Protein AF-A0A183ID08-F1 (afdb_monomer)

Radius of gyration: 32.15 Å; Cα contacts (8 Å, |Δi|>4): 68; chains: 1; bounding box: 100×30×63 Å

Sequence (146 aa):
MPLYELTLIFKPMLKDNLASTIKRCCVNLMQHDAIIVKLQSLGYRDLPYKMSKEHQRCSTGRSLQMIDEFGRDSDVLHYYFHKVEKPIDQECTLAEELEIPAYRKSVEKLRKKQRLCKLARIQAYLKAQDLMKRIPKSFPVAPVHE

pLDDT: mean 84.5, std 11.94, range [45.06, 96.19]

Secondary structure (DSSP, 8-state):
--SEEEEEEEPS--HHHHHHHHHHHHHHHHHTT--------------SS-------------S-HHHHHHHH-TTEEEEEEEE-PPPP-----HHHHHS-TTT-HHHHHHHHH----HHHHHHHHHHHHHHHHHS-SS--PPPP--

Solvent-accessible surface area (backbone atoms only — not comparable to full-atom values): 9803 Å² total; per-residue (Å²): 130,69,65,62,45,77,50,78,40,64,56,97,65,56,70,70,56,47,52,52,50,50,50,50,54,52,50,55,41,46,73,71,76,46,82,86,88,80,88,83,84,93,71,92,74,84,70,96,61,94,83,81,79,77,87,70,82,84,75,88,75,96,66,63,72,71,62,50,50,54,67,67,37,87,56,44,67,46,76,45,83,42,73,49,73,77,82,72,97,62,92,79,50,72,71,56,71,70,42,58,70,91,72,18,65,71,51,50,54,47,61,73,69,54,81,74,54,72,67,59,53,53,53,52,49,53,53,50,52,55,52,60,70,67,51,68,94,59,78,84,75,76,80,82,85,130

Organism: NCBI:txid241478

InterPro domains:
  IPR000529 Small ribosomal subunit protein bS6 [PF01250] (4-56)
  IPR014717 Translation elongation factor EF1B/small ribosomal subunit protein bS6 [G3DSA:3.30.70.60] (1-115)
  IPR035980 Small ribosomal subunit protein bS6 superfamily [SSF54995] (1-87)

Foldseek 3Di:
DDQKDKDWDFDDDDPVVVVVVVVVLVVLCVVVVHDDPDDDDPDDDDDPDDQDLDPDDDPDDDDDPSVVVLNNDPGTRDMDIDGDDDPDPDPDDPVLVPDDLVPRPVSVVCVVPDDDDPVVVVVVVVVVVVVVVPPPPDDPDPDDDD

Structure (mmCIF, N/CA/C/O backbone):
data_AF-A0A183ID08-F1
#
_entry.id   AF-A0A183ID08-F1
#
loop_
_atom_site.group_PDB
_atom_site.id
_atom_site.type_symbol
_atom_site.label_atom_id
_atom_site.label_alt_id
_atom_site.label_comp_id
_atom_site.label_asym_id
_atom_site.label_entity_id
_atom_site.label_seq_id
_atom_site.pdbx_PDB_ins_code
_atom_site.Cartn_x
_atom_site.Cartn_y
_atom_site.Cartn_z
_atom_site.occupancy
_atom_site.B_iso_or_equiv
_atom_site.auth_seq_id
_atom_site.auth_comp_id
_atom_site.auth_asym_id
_atom_site.auth_atom_id
_atom_site.pdbx_PDB_model_num
ATOM 1 N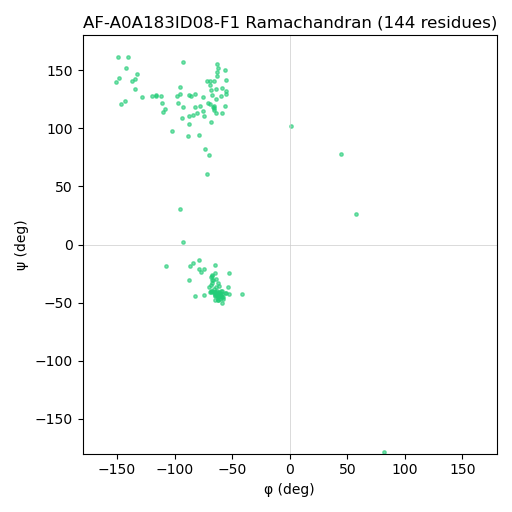 N . MET A 1 1 ? -1.844 -14.851 1.362 1.00 76.12 1 MET A N 1
ATOM 2 C CA . MET A 1 1 ? -1.879 -13.457 0.866 1.00 76.12 1 MET A CA 1
ATOM 3 C C . MET A 1 1 ? -0.531 -12.809 1.137 1.00 76.12 1 MET A C 1
ATOM 5 O O . MET A 1 1 ? 0.038 -13.123 2.181 1.00 76.12 1 MET A O 1
ATOM 9 N N . PRO A 1 2 ? 0.007 -11.995 0.211 1.00 85.75 2 PRO A N 1
ATOM 10 C CA . PRO A 1 2 ? 1.231 -11.233 0.458 1.00 85.75 2 PRO A CA 1
ATOM 11 C C . PRO A 1 2 ? 1.019 -10.245 1.614 1.00 85.75 2 PRO A C 1
ATOM 13 O O . PRO A 1 2 ? -0.107 -9.832 1.872 1.00 85.75 2 PRO A O 1
ATOM 16 N N . LEU A 1 3 ? 2.092 -9.904 2.332 1.00 87.06 3 LEU A N 1
ATOM 17 C CA . LEU A 1 3 ? 2.042 -8.983 3.478 1.00 87.06 3 LEU A CA 1
ATOM 18 C C . LEU A 1 3 ? 2.189 -7.516 3.038 1.00 87.06 3 LEU A C 1
ATOM 20 O O . LEU A 1 3 ? 1.614 -6.614 3.646 1.00 87.06 3 LEU A O 1
ATOM 24 N N . TYR A 1 4 ? 2.919 -7.300 1.944 1.00 90.69 4 TYR A N 1
ATOM 25 C CA . TYR A 1 4 ? 3.098 -6.010 1.294 1.00 90.69 4 TYR A CA 1
ATOM 26 C C . TYR A 1 4 ? 2.890 -6.141 -0.213 1.00 90.69 4 TYR A C 1
ATOM 28 O O . TYR A 1 4 ? 3.249 -7.154 -0.817 1.00 90.69 4 TYR A O 1
ATOM 36 N N . GLU A 1 5 ? 2.361 -5.082 -0.807 1.00 92.69 5 GLU A N 1
ATOM 37 C CA . GLU A 1 5 ? 2.323 -4.837 -2.239 1.00 92.69 5 GLU A CA 1
ATOM 38 C C . GLU A 1 5 ? 3.233 -3.655 -2.559 1.00 92.69 5 GLU A C 1
ATOM 40 O O . GLU A 1 5 ? 3.140 -2.590 -1.950 1.00 92.69 5 GLU A O 1
ATOM 45 N N . LEU A 1 6 ? 4.136 -3.849 -3.516 1.00 92.56 6 LEU A N 1
ATOM 46 C CA . LEU A 1 6 ? 5.038 -2.809 -3.989 1.00 92.56 6 LEU A CA 1
ATOM 47 C C . LEU A 1 6 ? 4.607 -2.383 -5.389 1.00 92.56 6 LEU A C 1
ATOM 49 O O . LEU A 1 6 ? 4.662 -3.173 -6.331 1.00 92.56 6 LEU A O 1
ATOM 53 N N . THR A 1 7 ? 4.210 -1.120 -5.522 1.00 93.69 7 THR A N 1
ATOM 54 C CA . THR A 1 7 ? 3.927 -0.506 -6.822 1.00 93.69 7 THR A CA 1
ATOM 55 C C . THR A 1 7 ? 5.147 0.280 -7.278 1.00 93.69 7 THR A C 1
ATOM 57 O O . THR A 1 7 ? 5.590 1.187 -6.575 1.00 93.69 7 THR A O 1
ATOM 60 N N . LEU A 1 8 ? 5.682 -0.062 -8.451 1.00 92.88 8 LEU A N 1
ATOM 61 C CA . LEU A 1 8 ? 6.812 0.624 -9.079 1.00 92.88 8 LEU A CA 1
ATOM 62 C C . LEU A 1 8 ? 6.362 1.261 -10.391 1.00 92.88 8 LEU A C 1
ATOM 64 O O . LEU A 1 8 ? 5.793 0.589 -11.251 1.00 92.88 8 LEU A O 1
ATOM 68 N N . ILE A 1 9 ? 6.649 2.550 -10.549 1.00 93.62 9 ILE A N 1
ATOM 69 C CA . ILE A 1 9 ? 6.460 3.290 -11.795 1.00 93.62 9 ILE A CA 1
ATOM 70 C C . ILE A 1 9 ? 7.842 3.613 -12.346 1.00 93.62 9 ILE A C 1
ATOM 72 O O . ILE A 1 9 ? 8.601 4.372 -11.742 1.00 93.62 9 ILE A O 1
ATOM 76 N N . PHE A 1 10 ? 8.163 3.032 -13.496 1.00 92.75 10 PHE A N 1
ATOM 77 C CA . PHE A 1 10 ? 9.432 3.247 -14.183 1.00 92.75 10 PHE A CA 1
ATOM 78 C C . PHE A 1 10 ? 9.327 4.373 -15.205 1.00 92.75 10 PHE A C 1
ATOM 80 O O . PHE A 1 10 ? 8.250 4.676 -15.725 1.00 92.75 10 PHE A O 1
ATOM 87 N N . LYS A 1 11 ? 10.472 4.965 -15.537 1.00 90.88 11 LYS A N 1
ATOM 88 C CA . LYS A 1 11 ? 10.603 5.824 -16.711 1.00 90.88 11 LYS A CA 1
ATOM 89 C C . LYS A 1 11 ? 10.341 5.004 -17.992 1.00 90.88 11 LYS A C 1
ATOM 91 O O . LYS A 1 11 ? 10.669 3.818 -18.023 1.00 90.88 11 LYS A O 1
ATOM 96 N N . PRO A 1 12 ? 9.792 5.600 -19.068 1.00 89.88 12 PRO A N 1
ATOM 97 C CA . PRO A 1 12 ? 9.768 4.955 -20.380 1.00 89.88 12 PRO A CA 1
ATOM 98 C C . PRO A 1 12 ? 11.191 4.588 -20.821 1.00 89.88 12 PRO A C 1
ATOM 100 O O . PRO A 1 12 ? 12.055 5.456 -20.959 1.00 89.88 12 PRO A O 1
ATOM 103 N N . MET A 1 13 ? 11.428 3.294 -21.027 1.00 90.94 13 MET A N 1
ATOM 104 C CA . MET A 1 13 ? 12.721 2.722 -21.404 1.00 90.94 13 MET A CA 1
ATOM 105 C C . MET A 1 13 ? 12.525 1.604 -22.434 1.00 90.94 13 MET A C 1
ATOM 107 O O . MET A 1 13 ? 11.437 1.043 -22.567 1.00 90.94 13 MET A O 1
ATOM 111 N N . LEU A 1 14 ? 13.601 1.252 -23.141 1.00 94.69 14 LEU A N 1
ATOM 112 C CA . LEU A 1 14 ? 13.649 0.048 -23.973 1.00 94.69 14 LEU A CA 1
ATOM 113 C C . LEU A 1 14 ? 13.497 -1.213 -23.112 1.00 94.69 14 LEU A C 1
ATOM 115 O O . LEU A 1 14 ? 13.845 -1.217 -21.930 1.00 94.69 14 LEU A O 1
ATOM 119 N N . LYS A 1 15 ? 13.019 -2.301 -23.723 1.00 93.12 15 LYS A N 1
ATOM 120 C CA . LYS A 1 15 ? 12.715 -3.563 -23.033 1.00 93.12 15 LYS A CA 1
ATOM 121 C C . LYS A 1 15 ? 13.904 -4.123 -22.243 1.00 93.12 15 LYS A C 1
ATOM 123 O O . LYS A 1 15 ? 13.717 -4.565 -21.113 1.00 93.12 15 LYS A O 1
ATOM 128 N N . ASP A 1 16 ? 15.105 -4.061 -22.809 1.00 95.69 16 ASP A N 1
ATOM 129 C CA . ASP A 1 16 ? 16.312 -4.611 -22.178 1.00 95.69 16 ASP A CA 1
ATOM 130 C C . ASP A 1 16 ? 16.717 -3.811 -20.937 1.00 95.69 16 ASP A C 1
ATOM 132 O O . ASP A 1 16 ? 17.046 -4.379 -19.894 1.00 95.69 16 ASP A O 1
ATOM 136 N N . ASN A 1 17 ? 16.600 -2.485 -21.022 1.00 95.25 17 ASN A N 1
ATOM 137 C CA . ASN A 1 17 ? 16.853 -1.592 -19.897 1.00 95.25 17 ASN A CA 1
ATOM 138 C C . ASN A 1 17 ? 15.791 -1.763 -18.808 1.00 95.25 17 ASN A C 1
ATOM 140 O O . ASN A 1 17 ? 16.116 -1.842 -17.633 1.00 95.25 17 ASN A O 1
ATOM 144 N N . LEU A 1 18 ? 14.520 -1.910 -19.187 1.00 94.25 18 LEU A N 1
ATOM 145 C CA . LEU A 1 18 ? 13.457 -2.183 -18.225 1.00 94.25 18 LEU A CA 1
ATOM 146 C C . LEU A 1 18 ? 13.701 -3.507 -17.482 1.00 94.25 18 LEU A C 1
ATOM 148 O O . LEU A 1 18 ? 13.549 -3.572 -16.264 1.00 94.25 18 LEU A O 1
ATOM 152 N N . ALA A 1 19 ? 14.110 -4.558 -18.197 1.00 95.38 19 ALA A N 1
ATOM 153 C CA . ALA A 1 19 ? 14.414 -5.853 -17.595 1.00 95.38 19 ALA A CA 1
ATOM 154 C C . ALA A 1 19 ? 15.598 -5.774 -16.616 1.00 95.38 19 ALA A C 1
ATOM 156 O O . ALA A 1 19 ? 15.549 -6.382 -15.544 1.00 95.38 19 ALA A O 1
ATOM 157 N N . SER A 1 20 ? 16.642 -5.009 -16.950 1.00 96.19 20 SER A N 1
ATOM 158 C CA . SER A 1 20 ? 17.797 -4.822 -16.068 1.00 96.19 20 SER A CA 1
ATOM 159 C C . SER A 1 20 ? 17.448 -3.999 -14.823 1.00 96.19 20 SER A C 1
ATOM 161 O O . SER A 1 20 ? 17.835 -4.391 -13.719 1.00 96.19 20 SER A O 1
ATOM 163 N N . THR A 1 21 ? 16.641 -2.941 -14.958 1.00 94.56 21 THR A N 1
ATOM 164 C CA . THR A 1 21 ? 16.131 -2.150 -13.828 1.00 94.56 21 THR A CA 1
ATOM 165 C C . THR A 1 21 ? 15.252 -2.997 -12.908 1.00 94.56 21 THR A C 1
ATOM 167 O O . THR A 1 21 ? 15.463 -3.002 -11.697 1.00 94.56 21 THR A O 1
ATOM 170 N N . ILE A 1 22 ? 14.322 -3.790 -13.455 1.00 94.88 22 ILE A N 1
ATOM 171 C CA . ILE A 1 22 ? 13.489 -4.704 -12.655 1.00 94.88 22 ILE A CA 1
ATOM 172 C C . ILE A 1 22 ? 14.367 -5.712 -11.908 1.00 94.88 22 ILE A C 1
ATOM 174 O O . ILE A 1 22 ? 14.174 -5.922 -10.712 1.00 94.88 22 ILE A O 1
ATOM 178 N N . LYS A 1 23 ? 15.368 -6.300 -12.578 1.00 95.69 23 LYS A N 1
ATOM 179 C CA . LYS A 1 23 ? 16.314 -7.222 -11.940 1.00 95.69 23 LYS A CA 1
ATOM 180 C C . LYS A 1 23 ? 17.052 -6.549 -10.781 1.00 95.69 23 LYS A C 1
ATOM 182 O O . LYS A 1 23 ? 17.140 -7.149 -9.714 1.00 95.69 23 LYS A O 1
ATOM 187 N N . ARG A 1 24 ? 17.534 -5.314 -10.960 1.00 94.12 24 ARG A N 1
ATOM 188 C CA . ARG A 1 24 ? 18.181 -4.521 -9.899 1.00 94.12 24 ARG A CA 1
ATOM 189 C C . ARG A 1 24 ? 17.243 -4.315 -8.710 1.00 94.12 24 ARG A C 1
ATOM 191 O O . ARG A 1 24 ? 17.617 -4.637 -7.588 1.00 94.12 24 ARG A O 1
ATOM 198 N N . CYS A 1 25 ? 16.010 -3.872 -8.954 1.00 93.44 25 CYS A N 1
ATOM 199 C CA . CYS A 1 25 ? 15.001 -3.702 -7.909 1.00 93.44 25 CYS A CA 1
ATOM 200 C C . CYS A 1 25 ? 14.731 -5.009 -7.148 1.00 93.44 25 CYS A C 1
ATOM 202 O O . CYS A 1 25 ? 14.717 -5.010 -5.922 1.00 93.44 25 CYS A O 1
ATOM 204 N N . CYS A 1 26 ? 14.553 -6.128 -7.855 1.00 94.38 26 CYS A N 1
ATOM 205 C CA . CYS A 1 26 ? 14.309 -7.429 -7.233 1.00 94.38 26 CYS A CA 1
ATOM 206 C C . CYS A 1 26 ? 15.505 -7.923 -6.409 1.00 94.38 26 CYS A C 1
ATOM 208 O O . CYS A 1 26 ? 15.300 -8.448 -5.320 1.00 94.38 26 CYS A O 1
ATOM 210 N N . VAL A 1 27 ? 16.737 -7.744 -6.895 1.00 94.62 27 VAL A N 1
ATOM 211 C CA . VAL A 1 27 ? 17.946 -8.109 -6.141 1.00 94.62 27 VAL A CA 1
ATOM 212 C C . VAL A 1 27 ? 18.056 -7.276 -4.866 1.00 94.62 27 VAL A C 1
ATOM 214 O O . VAL A 1 27 ? 18.303 -7.850 -3.810 1.00 94.62 27 VAL A O 1
ATOM 217 N N . ASN A 1 28 ? 17.791 -5.967 -4.930 1.00 92.25 28 ASN A N 1
ATOM 218 C CA . ASN A 1 28 ? 17.782 -5.117 -3.738 1.00 92.25 28 ASN A CA 1
ATOM 219 C C . ASN A 1 28 ? 16.732 -5.594 -2.722 1.00 92.25 28 ASN A C 1
ATOM 221 O O . ASN A 1 28 ? 17.034 -5.702 -1.541 1.00 92.25 28 ASN A O 1
ATOM 225 N N . LEU A 1 29 ? 15.521 -5.963 -3.162 1.00 92.38 29 LEU A N 1
ATOM 226 C CA . LEU A 1 29 ? 14.510 -6.546 -2.265 1.00 92.38 29 LEU A CA 1
ATOM 227 C C . LEU A 1 29 ? 15.017 -7.821 -1.579 1.00 92.38 29 LEU A C 1
ATOM 229 O O . LEU A 1 29 ? 14.853 -7.976 -0.373 1.00 92.38 29 LEU A O 1
ATOM 233 N N . MET A 1 30 ? 15.655 -8.717 -2.334 1.00 93.00 30 MET A N 1
ATOM 234 C CA . MET A 1 30 ? 16.192 -9.968 -1.792 1.00 93.00 30 MET A CA 1
ATOM 235 C C . MET A 1 30 ? 17.353 -9.744 -0.813 1.00 93.00 30 MET A C 1
ATOM 237 O O . MET A 1 30 ? 17.512 -10.534 0.110 1.00 93.00 30 MET A O 1
ATOM 241 N N . GLN A 1 31 ? 18.146 -8.681 -0.986 1.00 93.19 31 GLN A N 1
ATOM 242 C CA . GLN A 1 31 ? 19.222 -8.311 -0.057 1.00 93.19 31 GLN A CA 1
ATOM 243 C C . GLN A 1 31 ? 18.699 -7.834 1.303 1.00 93.19 31 GLN A C 1
ATOM 245 O O . GLN A 1 31 ? 19.386 -8.005 2.305 1.00 93.19 31 GLN A O 1
ATOM 250 N N . HIS A 1 32 ? 17.487 -7.273 1.344 1.00 90.00 32 HIS A N 1
ATOM 251 C CA . HIS A 1 32 ? 16.796 -6.861 2.573 1.00 90.00 32 HIS A CA 1
ATOM 252 C C . HIS A 1 32 ? 15.829 -7.941 3.089 1.00 90.00 32 HIS A C 1
ATOM 254 O O . HIS A 1 32 ? 14.789 -7.622 3.665 1.00 90.00 32 HIS A O 1
ATOM 260 N N . ASP A 1 33 ? 16.143 -9.217 2.845 1.00 89.12 33 ASP A N 1
ATOM 261 C CA . ASP A 1 33 ? 15.380 -10.390 3.298 1.00 89.12 33 ASP A CA 1
ATOM 262 C C . ASP A 1 33 ? 13.901 -10.424 2.846 1.00 89.12 33 ASP A C 1
ATOM 264 O O . ASP A 1 33 ? 13.048 -11.054 3.481 1.00 89.12 33 ASP A O 1
ATOM 268 N N . ALA A 1 34 ? 13.556 -9.774 1.726 1.00 90.31 34 ALA A N 1
ATOM 269 C CA . ALA A 1 34 ? 12.198 -9.818 1.188 1.00 90.31 34 ALA A CA 1
ATOM 270 C C . ALA A 1 34 ? 11.986 -11.020 0.250 1.00 90.31 34 ALA A C 1
ATOM 272 O O . ALA A 1 34 ? 12.705 -11.221 -0.730 1.00 90.31 34 ALA A O 1
ATOM 273 N N . ILE A 1 35 ? 10.920 -11.787 0.503 1.00 93.00 35 ILE A N 1
ATOM 274 C CA . ILE A 1 35 ? 10.493 -12.904 -0.351 1.00 93.00 35 ILE A CA 1
ATOM 275 C C . ILE A 1 35 ? 9.464 -12.403 -1.368 1.00 93.00 35 ILE A C 1
ATOM 277 O O . ILE A 1 35 ? 8.370 -11.961 -1.009 1.00 93.00 35 ILE A O 1
ATOM 281 N N . ILE A 1 36 ? 9.794 -12.509 -2.655 1.00 93.94 36 ILE A N 1
ATOM 282 C CA . ILE A 1 36 ? 8.906 -12.102 -3.748 1.00 93.94 36 ILE A CA 1
ATOM 283 C C . ILE A 1 36 ? 7.929 -13.242 -4.054 1.00 93.94 36 ILE A C 1
ATOM 285 O O . ILE A 1 36 ? 8.320 -14.284 -4.569 1.00 93.94 36 ILE A O 1
ATOM 289 N N . VAL A 1 37 ? 6.645 -13.034 -3.755 1.00 93.50 37 VAL A N 1
ATOM 290 C CA . VAL A 1 37 ? 5.588 -14.037 -3.990 1.00 93.50 37 VAL A CA 1
ATOM 291 C C . VAL A 1 37 ? 5.094 -14.012 -5.437 1.00 93.50 37 VAL A C 1
ATOM 293 O O . VAL A 1 37 ? 4.889 -15.055 -6.052 1.00 93.50 37 VAL A O 1
ATOM 296 N N . LYS A 1 38 ? 4.863 -12.815 -5.981 1.00 93.69 38 LYS A N 1
ATOM 297 C CA . LYS A 1 38 ? 4.321 -12.612 -7.326 1.00 93.69 38 LYS A CA 1
ATOM 298 C C . LYS A 1 38 ? 4.827 -11.288 -7.886 1.00 93.69 38 LYS A C 1
ATOM 300 O O . LYS A 1 38 ? 4.853 -10.290 -7.174 1.00 93.69 38 LYS A O 1
ATOM 305 N N . LEU A 1 39 ? 5.171 -11.286 -9.170 1.00 93.88 39 LEU A N 1
ATOM 306 C CA . LEU A 1 39 ? 5.492 -10.088 -9.939 1.00 93.88 39 LEU A CA 1
ATOM 307 C C . LEU A 1 39 ? 4.503 -9.983 -11.102 1.00 93.88 39 LEU A C 1
ATOM 309 O O . LEU A 1 39 ? 4.320 -10.946 -11.846 1.00 93.88 39 LEU A O 1
ATOM 313 N N . GLN A 1 40 ? 3.845 -8.836 -11.250 1.00 94.88 40 GLN A N 1
ATOM 314 C CA . GLN A 1 40 ? 2.852 -8.610 -12.298 1.00 94.88 40 GLN A CA 1
ATOM 315 C C . GLN A 1 40 ? 3.086 -7.254 -12.961 1.00 94.88 40 GLN A C 1
ATOM 317 O O . GLN A 1 40 ? 3.271 -6.251 -12.279 1.00 94.88 40 GLN A O 1
ATOM 322 N N . SER A 1 41 ? 3.054 -7.229 -14.295 1.00 93.44 41 SER A N 1
ATOM 323 C CA . SER A 1 41 ? 3.113 -5.992 -15.075 1.00 93.44 41 SER A CA 1
ATOM 324 C C . SER A 1 41 ? 1.704 -5.521 -15.436 1.00 93.44 41 SER A C 1
ATOM 326 O O . SER A 1 41 ? 0.874 -6.323 -15.864 1.00 93.44 41 SER A O 1
ATOM 328 N N . LEU A 1 42 ? 1.445 -4.220 -15.279 1.00 93.25 42 LEU A N 1
ATOM 329 C CA . LEU A 1 42 ? 0.190 -3.565 -15.677 1.00 93.25 42 LEU A CA 1
ATOM 330 C C . LEU A 1 42 ? 0.245 -2.975 -17.102 1.00 93.25 42 LEU A C 1
ATOM 332 O O . LEU A 1 42 ? -0.738 -2.389 -17.569 1.00 93.25 42 LEU A O 1
ATOM 336 N N . GLY A 1 43 ? 1.375 -3.160 -17.793 1.00 91.62 43 GLY A N 1
ATOM 337 C CA . GLY A 1 43 ? 1.636 -2.625 -19.128 1.00 91.62 43 GLY A CA 1
ATOM 338 C C . GLY A 1 43 ? 2.106 -1.169 -19.125 1.00 91.62 43 GLY A C 1
ATOM 339 O O . GLY A 1 43 ? 2.284 -0.551 -18.076 1.00 91.62 43 GLY A O 1
ATOM 340 N N . TYR A 1 44 ? 2.319 -0.632 -20.325 1.00 91.31 44 TYR A N 1
ATOM 341 C CA . TYR A 1 44 ? 2.649 0.776 -20.532 1.00 91.31 44 TYR A CA 1
ATOM 342 C C . TYR A 1 44 ? 1.360 1.599 -20.606 1.00 91.31 44 TYR A C 1
ATOM 344 O O . TYR A 1 44 ? 0.452 1.252 -21.361 1.00 91.31 44 TYR A O 1
ATOM 352 N N . ARG A 1 45 ? 1.266 2.660 -19.802 1.00 91.81 45 ARG A N 1
ATOM 353 C CA . ARG A 1 45 ? 0.115 3.570 -19.748 1.00 91.81 45 ARG A CA 1
ATOM 354 C C . ARG A 1 45 ? 0.604 4.993 -19.547 1.00 91.81 45 ARG A C 1
ATOM 356 O O . ARG A 1 45 ? 1.636 5.203 -18.909 1.00 91.81 45 ARG A O 1
ATOM 363 N N . ASP A 1 46 ? -0.171 5.947 -20.040 1.00 91.56 46 ASP A N 1
ATOM 364 C CA . ASP A 1 46 ? 0.096 7.354 -19.785 1.00 91.56 46 ASP A CA 1
ATOM 365 C C . ASP A 1 46 ? -0.161 7.691 -18.314 1.00 91.56 46 ASP A C 1
ATOM 367 O O . ASP A 1 46 ? -1.091 7.180 -17.681 1.00 91.56 46 ASP A O 1
ATOM 371 N N . LEU A 1 47 ? 0.703 8.539 -17.756 1.00 90.62 47 LEU A N 1
ATOM 372 C CA . LEU A 1 47 ? 0.575 8.976 -16.372 1.00 90.62 47 LEU A CA 1
ATOM 373 C C . LEU A 1 47 ? -0.623 9.929 -16.240 1.00 90.62 47 LEU A C 1
ATOM 375 O O . LEU A 1 47 ? -0.801 10.799 -17.092 1.00 90.62 47 LEU A O 1
ATOM 379 N N . PRO A 1 48 ? -1.406 9.836 -15.150 1.00 92.25 48 PRO A N 1
ATOM 380 C CA . PRO A 1 48 ? -2.567 10.704 -14.947 1.00 92.25 48 PRO A CA 1
ATOM 381 C C . PRO A 1 48 ? -2.184 12.183 -14.779 1.00 92.25 48 PRO A C 1
ATOM 383 O O . PRO A 1 48 ? -2.992 13.069 -15.034 1.00 92.25 48 PRO A O 1
ATOM 386 N N . TYR A 1 49 ? -0.954 12.456 -14.341 1.00 92.19 49 TYR A N 1
ATOM 387 C CA . TYR A 1 49 ? -0.393 13.794 -14.208 1.00 92.19 49 TYR A CA 1
ATOM 388 C C . TYR A 1 49 ? 1.121 13.762 -14.432 1.00 92.19 49 TYR A C 1
ATOM 390 O O . TYR A 1 49 ? 1.769 12.716 -14.331 1.00 92.19 49 TYR A O 1
ATOM 398 N N . LYS A 1 50 ? 1.701 14.931 -14.725 1.00 88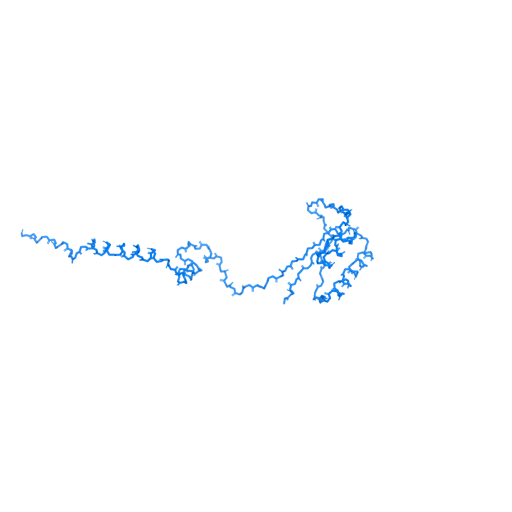.56 50 LYS A N 1
ATOM 399 C CA . LYS A 1 50 ? 3.146 15.080 -14.918 1.00 88.56 50 LYS A CA 1
ATOM 400 C C . LYS A 1 50 ? 3.878 14.807 -13.604 1.00 88.56 50 LYS A C 1
ATOM 402 O O . LYS A 1 50 ? 3.743 15.564 -12.647 1.00 88.56 50 LYS A O 1
ATOM 407 N N . MET A 1 51 ? 4.692 13.757 -13.584 1.00 86.06 51 MET A N 1
ATOM 408 C CA . MET A 1 51 ? 5.603 13.468 -12.480 1.00 86.06 51 MET A CA 1
ATOM 409 C C . MET A 1 51 ? 6.984 14.036 -12.804 1.00 86.06 51 MET A C 1
ATOM 411 O O . MET A 1 51 ? 7.522 13.795 -13.884 1.00 86.06 51 MET A O 1
ATOM 415 N N . SER A 1 52 ? 7.555 14.793 -11.872 1.00 80.44 52 SER A N 1
ATOM 416 C CA . SER A 1 52 ? 8.949 15.233 -11.927 1.00 80.44 52 SER A CA 1
ATOM 417 C C . SER A 1 52 ? 9.687 14.611 -10.753 1.00 80.44 52 S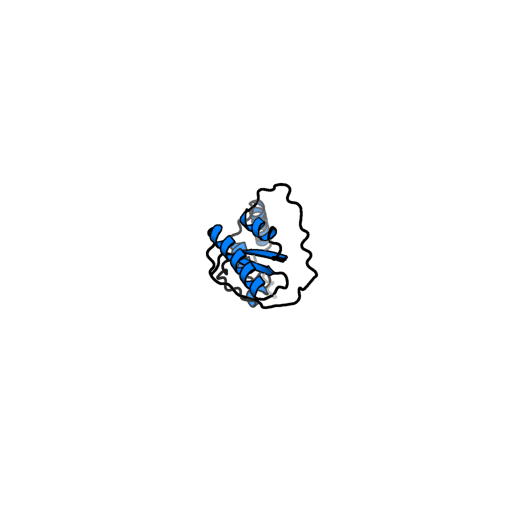ER A C 1
ATOM 419 O O . SER A 1 52 ? 9.233 14.728 -9.617 1.00 80.44 52 SER A O 1
ATOM 421 N N . LYS A 1 53 ? 10.812 13.951 -11.025 1.00 73.62 53 LYS A N 1
ATOM 422 C CA . LYS A 1 53 ? 11.713 13.457 -9.987 1.00 73.62 53 LYS A CA 1
ATOM 423 C C . LYS A 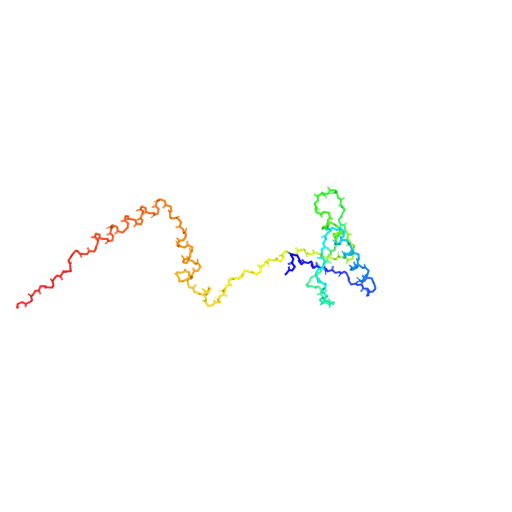1 53 ? 12.897 14.412 -9.901 1.00 73.62 53 LYS A C 1
ATOM 425 O O . LYS A 1 53 ? 13.808 14.365 -10.727 1.00 73.62 53 LYS A O 1
ATOM 430 N N . GLU A 1 54 ? 12.842 15.328 -8.941 1.00 64.75 54 GLU A N 1
ATOM 431 C CA . GLU A 1 54 ? 13.960 16.219 -8.648 1.00 64.75 54 GLU A CA 1
ATOM 432 C C . GLU A 1 54 ? 15.035 15.426 -7.893 1.00 64.75 54 GLU A C 1
ATOM 434 O O . GLU A 1 54 ? 14.745 14.740 -6.913 1.00 64.75 54 GLU A O 1
ATOM 439 N N . HIS A 1 55 ? 16.276 15.460 -8.382 1.00 58.25 55 HIS A N 1
ATOM 440 C CA . HIS A 1 55 ? 17.403 14.780 -7.743 1.00 58.25 55 HIS A CA 1
ATOM 441 C C . HIS A 1 55 ? 17.793 15.565 -6.482 1.00 58.25 55 HIS A C 1
ATOM 443 O O . HIS A 1 55 ? 18.687 16.411 -6.513 1.00 58.25 55 HIS A O 1
ATOM 449 N N . GLN A 1 56 ? 17.080 15.347 -5.377 1.00 50.78 56 GLN A N 1
ATOM 450 C CA . GLN A 1 56 ? 17.334 16.054 -4.126 1.00 50.78 56 GLN A CA 1
ATOM 451 C C . GLN A 1 56 ? 18.693 15.634 -3.540 1.00 50.78 56 GLN A C 1
ATOM 453 O O . GLN A 1 56 ? 18.988 14.448 -3.392 1.00 50.78 56 GLN A O 1
ATOM 458 N N . ARG A 1 57 ? 19.540 16.621 -3.211 1.00 46.31 57 ARG A N 1
ATOM 459 C CA . ARG A 1 57 ? 20.824 16.415 -2.522 1.00 46.31 57 ARG A CA 1
ATOM 460 C C . ARG A 1 57 ? 20.555 15.848 -1.125 1.00 46.31 57 ARG A C 1
ATOM 462 O O . ARG A 1 57 ? 20.000 16.545 -0.280 1.00 46.31 57 ARG A O 1
ATOM 469 N N . CYS A 1 58 ? 20.957 14.605 -0.872 1.00 48.47 58 CYS A N 1
ATOM 470 C CA . CYS A 1 58 ? 20.855 13.997 0.454 1.00 48.47 58 CYS A CA 1
ATOM 471 C C . CYS A 1 58 ? 21.824 14.664 1.443 1.00 48.47 58 CYS A C 1
ATOM 473 O O . CYS A 1 58 ? 23.021 14.385 1.427 1.00 48.47 58 CYS A O 1
ATOM 475 N N . SER A 1 59 ? 21.302 15.485 2.355 1.00 48.16 59 SER A N 1
ATOM 476 C CA . SER A 1 59 ? 21.922 15.717 3.662 1.00 48.16 59 SER A CA 1
ATOM 477 C C . SER A 1 59 ? 21.413 14.640 4.624 1.00 48.16 59 SER A C 1
ATOM 479 O O . SER A 1 59 ? 20.259 14.673 5.039 1.00 48.16 59 SER A O 1
ATOM 481 N N . THR A 1 60 ? 22.272 13.656 4.883 1.00 51.84 60 THR A N 1
ATOM 482 C CA . THR A 1 60 ? 22.203 12.557 5.862 1.00 51.84 60 THR A CA 1
ATOM 483 C C . THR A 1 60 ? 20.939 12.491 6.737 1.00 51.84 60 THR A C 1
ATOM 485 O O . THR A 1 60 ? 20.841 13.177 7.751 1.00 51.84 60 THR A O 1
ATOM 488 N N . GLY A 1 61 ? 20.017 11.584 6.401 1.00 45.78 61 GLY A N 1
ATOM 489 C CA . GLY A 1 61 ? 18.907 11.160 7.258 1.00 45.78 61 GLY A CA 1
ATOM 490 C C . GLY A 1 61 ? 18.881 9.634 7.355 1.00 45.78 61 GLY A C 1
ATOM 491 O O . GLY A 1 61 ? 18.936 8.950 6.341 1.00 45.78 61 GLY A O 1
ATOM 492 N N . ARG A 1 62 ? 18.871 9.088 8.576 1.00 45.06 62 ARG A N 1
ATOM 493 C CA . ARG A 1 62 ? 18.742 7.647 8.852 1.00 45.06 62 ARG A CA 1
ATOM 494 C C . ARG A 1 62 ? 17.256 7.296 8.957 1.00 45.06 62 ARG A C 1
ATOM 496 O O . ARG A 1 62 ? 16.694 7.373 10.046 1.00 45.06 62 ARG A O 1
ATOM 503 N N . SER A 1 63 ? 16.627 6.870 7.869 1.00 49.91 63 SER A N 1
ATOM 504 C CA . SER A 1 63 ? 15.296 6.253 7.928 1.00 49.91 63 SER A CA 1
ATOM 505 C C . SER A 1 63 ? 15.151 5.189 6.847 1.00 49.91 63 SER A C 1
ATOM 507 O O . SER A 1 63 ? 15.277 5.499 5.680 1.00 49.91 63 SER A O 1
ATOM 509 N N . LEU A 1 64 ? 14.883 3.940 7.251 1.00 57.97 64 LEU A N 1
ATOM 510 C CA . LEU A 1 64 ? 14.515 2.802 6.388 1.00 57.97 64 LEU A CA 1
ATOM 511 C C . LEU A 1 64 ? 15.367 2.667 5.107 1.00 57.97 64 LEU A C 1
ATOM 513 O O . LEU A 1 64 ? 14.914 2.972 4.007 1.00 57.97 64 LEU A O 1
ATOM 517 N N . GLN A 1 65 ? 16.583 2.133 5.270 1.00 67.69 65 GLN A N 1
ATOM 518 C CA . GLN A 1 65 ? 17.615 1.971 4.229 1.00 67.69 65 GLN A CA 1
ATOM 519 C C . GLN A 1 65 ? 17.075 1.489 2.871 1.00 67.69 65 GLN A C 1
ATOM 521 O O . GLN A 1 65 ? 17.448 2.039 1.838 1.00 67.69 65 GLN A O 1
ATOM 526 N N . MET A 1 66 ? 16.155 0.521 2.879 1.00 75.62 66 MET A N 1
ATOM 527 C CA . MET A 1 66 ? 15.559 -0.041 1.667 1.00 75.62 66 MET A CA 1
ATOM 528 C C . MET A 1 66 ? 14.708 0.971 0.882 1.00 75.62 66 MET A C 1
ATOM 530 O O . MET A 1 66 ? 14.790 1.023 -0.340 1.00 75.62 66 MET A O 1
ATOM 534 N N . ILE A 1 67 ? 13.903 1.801 1.552 1.00 81.12 67 ILE A N 1
ATOM 535 C CA . ILE A 1 67 ? 13.032 2.787 0.885 1.00 81.12 67 ILE A CA 1
ATOM 536 C C . ILE A 1 67 ? 13.889 3.864 0.207 1.00 81.12 67 ILE A C 1
ATOM 538 O O . ILE A 1 67 ? 13.653 4.235 -0.946 1.00 81.12 67 ILE A O 1
ATOM 542 N N . ASP A 1 68 ? 14.954 4.284 0.886 1.00 81.44 68 ASP A N 1
ATOM 543 C CA . ASP A 1 68 ? 15.915 5.250 0.363 1.00 81.44 68 ASP A CA 1
ATOM 544 C C . ASP A 1 68 ? 16.671 4.724 -0.869 1.00 81.44 68 ASP A C 1
ATOM 546 O O . ASP A 1 68 ? 17.078 5.504 -1.731 1.00 81.44 68 ASP A O 1
ATOM 550 N N . GLU A 1 69 ? 16.889 3.412 -0.999 1.00 84.56 69 GLU A N 1
ATOM 551 C CA . GLU A 1 69 ? 17.505 2.818 -2.199 1.00 84.56 69 GLU A CA 1
ATOM 552 C C . GLU A 1 69 ? 16.630 2.986 -3.444 1.00 84.56 69 GLU A C 1
ATOM 554 O O . GLU A 1 69 ? 17.137 3.395 -4.488 1.00 84.56 69 GLU A O 1
ATOM 559 N N . PHE A 1 70 ? 15.316 2.769 -3.330 1.00 86.62 70 PHE A N 1
ATOM 560 C CA . PHE A 1 70 ? 14.376 3.029 -4.430 1.00 86.62 70 PHE A CA 1
ATOM 561 C C . PHE A 1 70 ? 14.250 4.525 -4.739 1.00 86.62 70 PHE A C 1
ATOM 563 O O . PHE A 1 70 ? 14.101 4.918 -5.898 1.00 86.62 70 PHE A O 1
ATOM 570 N N . GLY A 1 71 ? 14.368 5.376 -3.715 1.00 83.62 71 GLY A N 1
ATOM 571 C CA . GLY A 1 71 ? 14.468 6.826 -3.879 1.00 83.62 71 GLY A CA 1
ATOM 572 C C . GLY A 1 71 ? 15.665 7.249 -4.722 1.00 83.62 71 GLY A C 1
ATOM 573 O O . GLY A 1 71 ? 15.513 8.093 -5.608 1.00 83.62 71 GLY A O 1
ATOM 574 N N . ARG A 1 72 ? 16.820 6.618 -4.501 1.00 84.06 72 ARG A N 1
ATOM 575 C CA . ARG A 1 72 ? 18.082 6.912 -5.195 1.00 84.06 72 ARG A CA 1
ATOM 576 C C . ARG A 1 72 ? 18.142 6.405 -6.636 1.00 84.06 72 ARG A C 1
ATOM 578 O O . ARG A 1 72 ? 18.934 6.928 -7.413 1.00 84.06 72 ARG A O 1
ATOM 585 N N . ASP A 1 73 ? 17.326 5.423 -7.006 1.00 87.50 73 ASP A N 1
ATOM 586 C CA . ASP A 1 73 ? 17.324 4.870 -8.362 1.00 87.50 73 ASP A CA 1
ATOM 587 C C . ASP A 1 73 ? 16.768 5.885 -9.384 1.00 87.50 73 ASP A C 1
ATOM 589 O O . ASP A 1 73 ? 15.627 6.332 -9.269 1.00 87.50 73 ASP A O 1
ATOM 593 N N . SER A 1 74 ? 17.552 6.264 -10.396 1.00 86.12 74 SER A N 1
ATOM 594 C CA . SER A 1 74 ? 17.149 7.248 -11.414 1.00 86.12 74 SER A CA 1
ATOM 595 C C . SER A 1 74 ? 16.024 6.768 -12.334 1.00 86.12 74 SER A C 1
ATOM 597 O O . SER A 1 74 ? 15.284 7.589 -12.877 1.00 86.12 74 SER A O 1
ATOM 599 N N . ASP A 1 75 ? 15.896 5.455 -12.521 1.00 90.81 75 ASP A N 1
ATOM 600 C CA . ASP A 1 75 ? 14.954 4.858 -13.471 1.00 90.81 75 ASP A CA 1
ATOM 601 C C . ASP A 1 75 ? 13.561 4.659 -12.852 1.00 90.81 75 ASP A C 1
ATOM 603 O O . ASP A 1 75 ? 12.561 4.534 -13.566 1.00 90.81 75 ASP A O 1
ATOM 607 N N . VAL A 1 76 ? 13.479 4.672 -11.518 1.00 90.88 76 VAL A N 1
ATOM 608 C CA . VAL A 1 76 ? 12.230 4.593 -10.753 1.00 90.88 76 VAL A CA 1
ATOM 609 C C . VAL A 1 76 ? 11.667 6.000 -10.564 1.00 90.88 76 VAL A C 1
ATOM 611 O O . VAL A 1 76 ? 12.212 6.800 -9.806 1.00 90.88 76 VAL A O 1
ATOM 614 N N . LEU A 1 77 ? 10.549 6.313 -11.218 1.00 90.06 77 LEU A N 1
ATOM 615 C CA . LEU A 1 77 ? 9.862 7.600 -11.065 1.00 90.06 77 LEU A CA 1
ATOM 616 C C . LEU A 1 77 ? 9.109 7.684 -9.737 1.00 90.06 77 LEU A C 1
ATOM 618 O O . LEU A 1 77 ? 9.168 8.706 -9.056 1.00 90.06 77 LEU A O 1
ATOM 622 N N . HIS A 1 78 ? 8.411 6.611 -9.370 1.00 89.94 78 HIS A N 1
ATOM 623 C CA . HIS A 1 78 ? 7.624 6.544 -8.146 1.00 89.94 78 HIS A CA 1
ATOM 624 C C . HIS A 1 78 ? 7.607 5.118 -7.600 1.00 89.94 78 HIS A C 1
ATOM 626 O O . HIS A 1 78 ? 7.562 4.151 -8.363 1.00 89.94 78 HIS A O 1
ATOM 632 N N . TYR A 1 79 ? 7.631 4.996 -6.278 1.00 91.31 79 TYR A N 1
ATOM 633 C CA . TYR A 1 79 ? 7.512 3.731 -5.571 1.00 91.31 79 TYR A CA 1
ATOM 634 C C . TYR A 1 79 ? 6.530 3.906 -4.415 1.00 91.31 79 TYR A C 1
ATOM 636 O O . TYR A 1 79 ? 6.500 4.952 -3.766 1.00 91.31 79 TYR A O 1
ATOM 644 N N . TYR A 1 80 ? 5.728 2.881 -4.153 1.00 91.25 80 TYR A N 1
ATOM 645 C CA . TYR A 1 80 ? 4.784 2.891 -3.044 1.00 91.25 80 TYR A CA 1
ATOM 646 C C . TYR A 1 80 ? 4.686 1.505 -2.413 1.00 91.25 80 TYR A C 1
ATOM 648 O O . TYR A 1 80 ? 4.385 0.526 -3.099 1.00 91.25 80 TYR A O 1
ATOM 656 N N . PHE A 1 81 ? 4.943 1.439 -1.106 1.00 90.75 81 PHE A N 1
ATOM 657 C CA . PHE A 1 81 ? 4.759 0.239 -0.297 1.00 90.75 81 PHE A CA 1
ATOM 658 C C . PHE A 1 81 ? 3.377 0.283 0.343 1.00 90.75 81 PHE A C 1
ATOM 660 O O . PHE A 1 81 ? 3.125 1.068 1.258 1.00 90.75 81 PHE A O 1
ATOM 667 N N . HIS A 1 82 ? 2.487 -0.578 -0.130 1.00 91.12 82 HIS A N 1
ATOM 668 C CA . HIS A 1 82 ? 1.173 -0.774 0.448 1.00 91.12 82 HIS A CA 1
ATOM 669 C C . HIS A 1 82 ? 1.195 -1.995 1.368 1.00 91.12 82 HIS A C 1
ATOM 671 O O . HIS A 1 82 ? 1.633 -3.075 0.978 1.00 91.12 82 HIS A O 1
ATOM 677 N N . LYS A 1 83 ? 0.738 -1.845 2.611 1.00 90.62 83 LYS A N 1
ATOM 678 C CA . LYS A 1 83 ? 0.546 -2.984 3.508 1.00 90.62 83 LYS A CA 1
ATOM 679 C C . LYS A 1 83 ? -0.797 -3.619 3.181 1.00 90.62 83 LYS A C 1
ATOM 681 O O . LYS A 1 83 ? -1.823 -2.966 3.334 1.00 90.62 83 LYS A O 1
ATOM 686 N N . VAL A 1 84 ? -0.779 -4.880 2.761 1.00 89.38 84 VAL A N 1
ATOM 687 C CA . VAL A 1 84 ? -2.014 -5.604 2.460 1.00 89.38 84 VAL A CA 1
ATOM 688 C C . VAL A 1 84 ? -2.673 -5.963 3.782 1.00 89.38 84 VAL A C 1
ATOM 690 O O . VAL A 1 84 ? -2.163 -6.779 4.558 1.00 89.38 84 VAL A O 1
ATOM 693 N N . GLU A 1 85 ? -3.796 -5.316 4.067 1.00 83.25 85 GLU A N 1
ATOM 694 C CA . GLU A 1 85 ? -4.634 -5.698 5.193 1.00 83.25 85 GLU A CA 1
ATOM 695 C C . GLU A 1 85 ? -5.288 -7.043 4.889 1.00 83.25 85 GLU A C 1
ATOM 697 O O . GLU A 1 85 ? -5.729 -7.315 3.770 1.00 83.25 85 GLU A O 1
ATOM 702 N N . LYS A 1 86 ? -5.320 -7.925 5.890 1.00 80.81 86 LYS A N 1
ATOM 703 C CA . LYS A 1 86 ? -6.056 -9.177 5.742 1.00 80.81 86 LYS A CA 1
ATOM 704 C C . LYS A 1 86 ? -7.536 -8.822 5.583 1.00 80.81 86 LYS A C 1
ATOM 706 O O . LYS A 1 86 ? -8.014 -8.001 6.372 1.00 80.81 86 LYS A O 1
ATOM 711 N N . PRO A 1 87 ? -8.248 -9.420 4.611 1.00 75.12 87 PRO A N 1
ATOM 712 C CA . PRO A 1 87 ? -9.680 -9.225 4.506 1.00 75.12 87 PRO A CA 1
ATOM 713 C C . PRO A 1 87 ? -10.296 -9.606 5.848 1.00 75.12 87 PRO A C 1
ATOM 715 O O . PRO A 1 87 ? -9.962 -10.633 6.442 1.00 75.12 87 PRO A O 1
ATOM 718 N N . ILE A 1 88 ? -11.124 -8.713 6.366 1.00 75.75 88 ILE A N 1
ATOM 719 C CA . ILE A 1 88 ? -11.880 -8.978 7.575 1.00 75.75 88 ILE A CA 1
ATOM 720 C C . ILE A 1 88 ? -13.035 -9.875 7.133 1.00 75.75 88 ILE A C 1
ATOM 722 O O . ILE A 1 88 ? -13.846 -9.450 6.312 1.00 75.75 88 ILE A O 1
ATOM 726 N N . ASP A 1 89 ? -13.111 -11.093 7.672 1.00 71.25 89 ASP A N 1
ATOM 727 C CA . ASP A 1 89 ? -14.214 -12.038 7.443 1.00 71.25 89 ASP A CA 1
ATOM 728 C C . ASP A 1 89 ? -15.490 -11.558 8.163 1.00 71.25 89 ASP A C 1
ATOM 730 O O . ASP A 1 89 ? -16.001 -12.182 9.094 1.00 71.25 89 ASP A O 1
ATOM 734 N N . GLN A 1 90 ? -15.973 -10.373 7.801 1.00 71.25 90 GLN A N 1
ATOM 735 C CA . GLN A 1 90 ? -17.260 -9.847 8.226 1.00 71.25 90 GLN A CA 1
ATOM 736 C C . GLN A 1 90 ? -18.174 -9.822 7.009 1.00 71.25 90 GLN A C 1
ATOM 738 O O . GLN A 1 90 ? -17.870 -9.192 5.999 1.00 71.25 90 GLN A O 1
ATOM 743 N N . GLU A 1 91 ? -19.305 -10.514 7.117 1.00 69.38 91 GLU A N 1
ATOM 744 C CA . GLU A 1 91 ? -20.377 -10.472 6.126 1.00 69.38 91 GLU A CA 1
ATOM 745 C C . GLU A 1 91 ? -21.065 -9.098 6.177 1.00 69.38 91 GLU A C 1
ATOM 747 O O . GLU A 1 91 ? -22.127 -8.916 6.770 1.00 69.38 91 GLU A O 1
ATOM 752 N N . CYS A 1 92 ? -20.424 -8.087 5.595 1.00 67.88 92 CYS A N 1
ATOM 753 C CA . CYS A 1 92 ? -20.980 -6.747 5.468 1.00 67.88 92 CYS A CA 1
ATOM 754 C C . CYS A 1 92 ? -21.977 -6.744 4.301 1.00 67.88 92 CYS A C 1
ATOM 756 O O . CYS A 1 92 ? -21.593 -6.580 3.143 1.00 67.88 92 CYS A O 1
ATOM 758 N N . THR A 1 93 ? -23.265 -6.946 4.584 1.00 83.56 93 THR A N 1
ATOM 759 C CA . THR A 1 93 ? -24.308 -6.839 3.551 1.00 83.56 93 THR A CA 1
ATOM 760 C C . THR A 1 93 ? -24.690 -5.370 3.365 1.00 83.56 93 THR A C 1
ATOM 762 O O . THR A 1 93 ? -25.020 -4.700 4.341 1.00 83.56 93 THR A O 1
ATOM 765 N N . LEU A 1 94 ? -24.710 -4.860 2.125 1.00 83.56 94 LEU A N 1
ATOM 766 C CA . LEU A 1 94 ? -25.050 -3.454 1.825 1.00 83.56 94 LEU A CA 1
ATOM 767 C C . LEU A 1 94 ? -26.400 -3.025 2.427 1.00 83.56 94 LEU A C 1
ATOM 769 O O . LEU A 1 94 ? -26.542 -1.900 2.900 1.00 83.56 94 LEU A O 1
ATOM 773 N N . ALA A 1 95 ? -27.374 -3.937 2.446 1.00 87.69 95 ALA A N 1
ATOM 774 C CA . ALA A 1 95 ? -28.674 -3.705 3.063 1.00 87.69 95 ALA A CA 1
ATOM 775 C C . ALA A 1 95 ? -28.568 -3.390 4.567 1.00 87.69 95 ALA A C 1
ATOM 777 O O . ALA A 1 95 ? -29.248 -2.486 5.037 1.00 87.69 95 ALA A O 1
ATOM 778 N N . GLU A 1 96 ? -27.680 -4.071 5.301 1.00 85.00 96 GLU A N 1
ATOM 779 C CA . GLU A 1 96 ? -27.479 -3.863 6.743 1.00 85.00 96 GLU A CA 1
ATOM 780 C C . GLU A 1 96 ? -26.849 -2.488 7.039 1.00 85.00 96 GLU A C 1
ATOM 782 O O . GLU A 1 96 ? -27.200 -1.832 8.019 1.00 85.00 96 GLU A O 1
ATOM 787 N N . GLU A 1 97 ? -25.963 -1.996 6.170 1.00 83.62 97 GLU A N 1
ATOM 788 C CA . GLU A 1 97 ? -25.342 -0.672 6.334 1.00 83.62 97 GLU A CA 1
ATOM 789 C C . GLU A 1 97 ? -26.266 0.490 5.941 1.00 83.62 97 GLU A C 1
ATOM 791 O O . GLU A 1 97 ? -26.089 1.608 6.433 1.00 83.62 97 GLU A O 1
ATOM 796 N N . LEU A 1 98 ? -27.267 0.243 5.092 1.00 90.62 98 LEU A N 1
ATOM 797 C CA . LEU A 1 98 ? -28.297 1.229 4.746 1.00 90.62 98 LEU A CA 1
ATOM 798 C C . LEU A 1 98 ? -29.374 1.369 5.831 1.00 90.62 98 LEU A C 1
ATOM 800 O O . LEU A 1 98 ? -30.124 2.346 5.821 1.00 90.62 98 LEU A O 1
ATOM 804 N N . GLU A 1 99 ? -29.442 0.443 6.791 1.00 90.12 99 GLU A N 1
ATOM 805 C CA . GLU A 1 99 ? -30.351 0.577 7.923 1.00 90.12 99 GLU A CA 1
ATOM 806 C C . GLU A 1 99 ? -30.017 1.806 8.779 1.00 90.12 99 GLU A C 1
ATOM 808 O O . GLU A 1 99 ? -28.852 2.172 9.014 1.00 90.12 99 GLU A O 1
A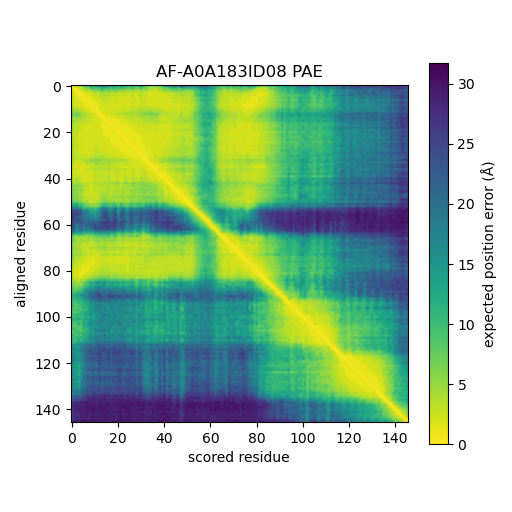TOM 813 N N . ILE A 1 100 ? -31.082 2.415 9.310 1.00 93.31 100 ILE A N 1
ATOM 814 C CA . ILE A 1 100 ? -31.005 3.507 10.282 1.00 93.31 100 ILE A CA 1
ATOM 815 C C . ILE A 1 100 ? -30.162 3.028 11.482 1.00 93.31 100 ILE A C 1
ATOM 817 O O . ILE A 1 100 ? -30.335 1.890 11.933 1.00 93.31 100 ILE A O 1
ATOM 821 N N . PRO A 1 101 ? -29.305 3.881 12.081 1.00 89.31 101 PRO A N 1
ATOM 822 C CA . PRO A 1 101 ? -28.419 3.487 13.185 1.00 89.31 101 PRO A CA 1
ATOM 823 C C . PRO A 1 101 ? -29.112 2.804 14.377 1.00 89.31 101 PRO A C 1
ATOM 825 O O . PRO A 1 101 ? -28.489 2.050 15.122 1.00 89.31 101 PRO A O 1
ATOM 828 N N . ALA A 1 102 ? -30.408 3.059 14.574 1.00 87.56 102 ALA A N 1
ATOM 829 C CA . ALA A 1 102 ? -31.203 2.441 15.629 1.00 87.56 102 ALA A CA 1
ATOM 830 C C . ALA A 1 102 ? -31.422 0.929 15.436 1.00 87.56 102 ALA A C 1
ATOM 832 O O . ALA A 1 102 ? -31.581 0.229 16.438 1.00 87.56 102 ALA A O 1
ATOM 833 N N . TYR A 1 103 ? -31.400 0.430 14.200 1.00 87.75 103 TYR A N 1
ATOM 834 C CA . TYR A 1 103 ? -31.682 -0.974 13.876 1.00 87.75 103 TYR A CA 1
ATOM 835 C C . TYR A 1 103 ? -30.435 -1.766 13.471 1.00 87.75 103 TYR A C 1
ATOM 837 O O . TYR A 1 103 ? -30.409 -2.982 13.623 1.00 87.75 103 TYR A O 1
ATOM 845 N N . ARG A 1 104 ? -29.356 -1.074 13.088 1.00 90.62 104 ARG A N 1
ATOM 846 C CA . ARG A 1 104 ? -28.109 -1.713 12.663 1.00 90.62 104 ARG A CA 1
ATOM 847 C C . ARG A 1 104 ? -27.495 -2.599 13.755 1.00 90.62 104 ARG A C 1
ATOM 849 O O . ARG A 1 104 ? -27.201 -2.131 14.865 1.00 90.62 104 ARG A O 1
ATOM 856 N N . LYS A 1 105 ? -27.181 -3.855 13.414 1.00 87.19 105 LYS A N 1
ATOM 857 C CA . LYS A 1 105 ? -26.628 -4.851 14.357 1.00 87.19 105 LYS A CA 1
ATOM 858 C C . LYS A 1 105 ? -25.269 -4.445 14.932 1.00 87.19 105 LYS A C 1
ATOM 860 O O . LYS A 1 105 ? -24.966 -4.760 16.084 1.00 87.19 105 LYS A O 1
ATOM 865 N N . SER A 1 106 ? -24.435 -3.735 14.169 1.00 86.50 106 SER A N 1
ATOM 866 C CA . SER A 1 106 ? -23.149 -3.212 14.658 1.00 86.50 106 SER A CA 1
ATOM 867 C C . SER A 1 106 ? -23.339 -2.184 15.784 1.00 86.50 106 SER A C 1
ATOM 869 O O . SER A 1 106 ? -22.689 -2.275 16.828 1.00 86.50 106 SER A O 1
ATOM 871 N N . VAL A 1 107 ? -24.303 -1.270 15.636 1.00 88.62 107 VAL A N 1
ATOM 872 C CA . VAL A 1 107 ? -24.655 -0.263 16.651 1.00 88.62 107 VAL A CA 1
ATOM 873 C C . VAL A 1 107 ? -25.332 -0.907 17.861 1.00 88.62 107 VAL A C 1
ATOM 875 O O . VAL A 1 107 ? -25.094 -0.504 19.000 1.00 88.62 107 VAL A O 1
ATOM 878 N N . GLU A 1 108 ? -26.149 -1.937 17.649 1.00 88.88 108 GLU A N 1
ATOM 879 C CA . GLU A 1 108 ? -26.733 -2.726 18.735 1.00 88.88 108 GLU A CA 1
ATOM 880 C C . GLU A 1 108 ? -25.652 -3.432 19.576 1.00 88.88 108 GLU A C 1
ATOM 882 O O . GLU A 1 108 ? -25.671 -3.358 20.809 1.00 88.88 108 GLU A O 1
ATOM 887 N N . LYS A 1 109 ? -24.653 -4.051 18.927 1.00 88.94 109 LYS A N 1
ATOM 888 C CA . LYS A 1 109 ? -23.485 -4.653 19.596 1.00 88.94 109 LYS A CA 1
ATOM 889 C C . LYS A 1 109 ? -22.704 -3.618 20.411 1.00 88.94 109 LYS A C 1
ATOM 891 O O . LYS A 1 109 ? -22.275 -3.929 21.524 1.00 88.94 109 LYS A O 1
ATOM 896 N N . LEU A 1 110 ? -22.544 -2.397 19.893 1.00 85.94 110 LEU A N 1
ATOM 897 C CA . LEU A 1 110 ? -21.900 -1.300 20.621 1.00 85.94 110 LEU A CA 1
ATOM 898 C C . LEU A 1 110 ? -22.714 -0.884 21.848 1.00 85.94 110 LEU A C 1
ATOM 900 O O . LEU A 1 110 ? -22.157 -0.848 22.942 1.00 85.94 110 LEU A O 1
ATOM 904 N N . ARG A 1 111 ? -24.031 -0.677 21.708 1.00 86.25 111 ARG A N 1
ATOM 905 C CA . ARG A 1 111 ? -24.924 -0.355 22.836 1.00 86.25 111 ARG A CA 1
ATOM 906 C C . ARG A 1 111 ? -24.865 -1.406 23.944 1.00 86.25 111 ARG A C 1
ATOM 908 O O . ARG A 1 111 ? -24.805 -1.044 25.114 1.00 86.25 111 ARG A O 1
ATOM 915 N N . LYS A 1 112 ? -24.824 -2.694 23.584 1.00 85.88 112 LYS A N 1
ATOM 916 C CA . LYS A 1 112 ? -24.712 -3.811 24.541 1.00 85.88 112 LYS A CA 1
ATOM 917 C C . LYS A 1 112 ? -23.375 -3.826 25.290 1.00 85.88 112 LYS A C 1
ATOM 919 O O . LYS A 1 112 ? -23.344 -4.149 26.473 1.00 85.88 112 LYS A O 1
ATOM 924 N N . LYS A 1 113 ? -22.269 -3.487 24.618 1.00 84.69 113 LYS A N 1
ATOM 925 C CA . LYS A 1 113 ? -20.923 -3.455 25.222 1.00 84.69 113 LYS A CA 1
ATOM 926 C C . LYS A 1 113 ? -20.617 -2.149 25.961 1.00 84.69 113 LYS A C 1
ATOM 928 O O . LYS A 1 113 ? -19.661 -2.097 26.735 1.00 84.69 113 LYS A O 1
ATOM 933 N N . GLN A 1 114 ? -21.395 -1.095 25.730 1.00 82.25 114 GLN A N 1
ATOM 934 C CA . GLN A 1 114 ? -21.125 0.226 26.277 1.00 82.25 114 GLN A CA 1
ATOM 935 C C . GLN A 1 114 ? -21.377 0.265 27.787 1.00 82.25 114 GLN A C 1
ATOM 937 O O . GLN A 1 114 ? -22.483 0.037 28.277 1.00 82.25 114 GLN A O 1
ATOM 942 N N . ARG A 1 115 ? -20.341 0.621 28.550 1.00 79.69 115 ARG A N 1
ATOM 943 C CA . ARG A 1 115 ? -20.497 0.972 29.962 1.00 79.69 115 ARG A CA 1
ATOM 944 C C . ARG A 1 115 ? -20.994 2.411 30.058 1.00 79.69 115 ARG A C 1
ATOM 946 O O . ARG A 1 115 ? -20.275 3.342 29.712 1.00 79.69 115 ARG A O 1
ATOM 953 N N . LEU A 1 116 ? -22.221 2.596 30.538 1.00 80.44 116 LEU A N 1
ATOM 954 C CA . LEU A 1 116 ? -22.757 3.926 30.826 1.00 80.44 116 LEU A CA 1
ATOM 955 C C . LEU A 1 116 ? -22.015 4.553 32.014 1.00 80.44 116 LEU A C 1
ATOM 9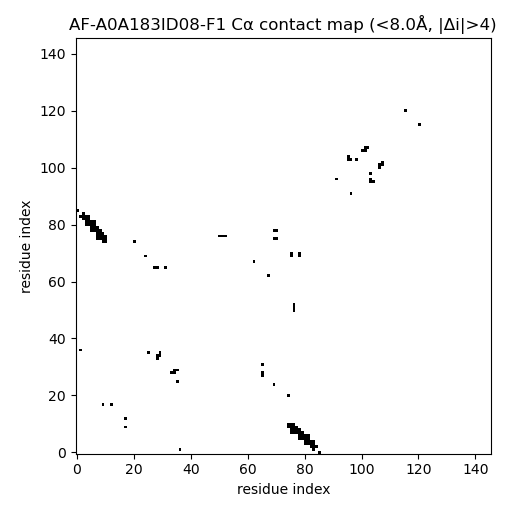57 O O . LEU A 1 116 ? -21.864 3.921 33.065 1.00 80.44 116 LEU A O 1
ATOM 961 N N . CYS A 1 117 ? -21.606 5.815 31.863 1.00 82.88 117 CYS A N 1
ATOM 962 C CA . CYS A 1 117 ? -21.076 6.614 32.966 1.00 82.88 117 CYS A CA 1
ATOM 963 C C . CYS A 1 117 ? -22.080 6.683 34.127 1.00 82.88 117 CYS A C 1
ATOM 965 O O . CYS A 1 117 ? -23.297 6.663 33.925 1.00 82.88 117 CYS A O 1
ATOM 967 N N . LYS A 1 118 ? -21.572 6.811 35.361 1.00 86.31 118 LYS A N 1
ATOM 968 C CA . LYS A 1 118 ? -22.389 6.820 36.589 1.00 86.31 118 LYS A CA 1
ATOM 969 C C . LYS A 1 118 ? -23.525 7.854 36.533 1.00 86.31 118 LYS A C 1
ATOM 971 O O . LYS A 1 118 ? -24.654 7.523 36.879 1.00 86.31 118 LYS A O 1
ATOM 976 N N . LEU A 1 119 ? -23.247 9.058 36.026 1.00 86.88 119 LEU A N 1
ATOM 977 C CA . LEU A 1 119 ? -24.240 10.130 35.872 1.00 86.88 119 LEU A CA 1
ATOM 978 C C . LEU A 1 119 ? -25.388 9.749 34.928 1.00 86.88 119 LEU A C 1
ATOM 980 O O . LEU A 1 119 ? -26.549 9.959 35.267 1.00 86.88 119 LEU A O 1
ATOM 984 N N . ALA A 1 120 ? -25.082 9.120 33.790 1.00 88.44 120 ALA A N 1
ATOM 985 C CA . ALA A 1 120 ? -26.097 8.685 32.832 1.00 88.44 120 ALA A CA 1
ATOM 986 C C . ALA A 1 120 ? -27.025 7.615 33.432 1.00 88.44 120 ALA A C 1
ATOM 988 O O . ALA A 1 120 ? -28.232 7.640 33.200 1.00 88.44 120 ALA A O 1
ATOM 989 N N . ARG A 1 121 ? -26.484 6.708 34.261 1.00 86.50 121 ARG A N 1
ATOM 990 C CA . ARG A 1 121 ? -27.286 5.700 34.981 1.00 86.50 121 ARG A CA 1
ATOM 991 C C . ARG A 1 121 ? -28.232 6.349 35.991 1.00 86.50 121 ARG A C 1
ATOM 993 O O . ARG A 1 121 ? -29.401 5.980 36.040 1.00 86.50 121 ARG A O 1
ATOM 1000 N N . ILE A 1 122 ? -27.742 7.326 36.758 1.00 91.12 122 ILE A N 1
ATOM 1001 C CA . ILE A 1 122 ? -28.555 8.064 37.738 1.00 91.12 122 ILE A CA 1
ATOM 1002 C C . ILE A 1 122 ? -29.684 8.822 37.029 1.00 91.12 122 ILE A C 1
ATOM 1004 O O . ILE A 1 122 ? -30.840 8.709 37.425 1.00 91.12 122 ILE A O 1
ATOM 1008 N N . GLN A 1 123 ? -29.375 9.540 35.947 1.00 93.25 123 GLN A N 1
ATOM 1009 C CA . GLN A 1 123 ? -30.382 10.270 35.172 1.00 93.25 123 GLN A CA 1
ATOM 1010 C C . GLN A 1 123 ? -31.438 9.338 34.569 1.00 93.25 123 GLN A C 1
ATOM 1012 O O . GLN A 1 123 ? -32.626 9.638 34.656 1.00 93.25 123 GLN A O 1
ATOM 1017 N N . ALA A 1 124 ? -31.032 8.197 34.001 1.00 89.88 124 ALA A N 1
ATOM 1018 C CA . ALA A 1 124 ? -31.965 7.209 33.459 1.00 89.88 124 ALA A CA 1
ATOM 1019 C C . ALA A 1 124 ? -32.907 6.650 34.539 1.00 89.88 124 ALA A C 1
ATOM 1021 O O . ALA A 1 124 ? -34.108 6.532 34.303 1.00 89.88 124 ALA A O 1
ATOM 1022 N N . TYR A 1 125 ? -32.379 6.368 35.734 1.00 93.81 125 TYR A N 1
ATOM 1023 C CA . TYR A 1 125 ? -33.168 5.901 36.873 1.00 93.81 125 TYR A CA 1
ATOM 1024 C C . TYR A 1 125 ? -34.207 6.934 37.329 1.00 93.81 125 TYR A C 1
ATOM 1026 O O . TYR A 1 125 ? -35.382 6.598 37.471 1.00 93.81 125 TYR A O 1
ATOM 1034 N N . LEU A 1 126 ? -33.804 8.198 37.496 1.00 95.94 126 LEU A N 1
ATOM 1035 C CA . LEU A 1 126 ? -34.720 9.280 37.879 1.00 95.94 126 LEU A CA 1
ATOM 1036 C C . LEU A 1 126 ? -35.832 9.469 36.839 1.00 95.94 126 LEU A C 1
ATOM 1038 O O . LEU A 1 126 ? -37.005 9.563 37.193 1.00 95.94 126 LEU A O 1
ATOM 1042 N N . LYS A 1 127 ? -35.483 9.427 35.546 1.00 95.44 127 LYS A N 1
ATOM 1043 C CA . LYS A 1 127 ? -36.459 9.510 34.449 1.00 95.44 127 LYS A CA 1
ATOM 1044 C C . LYS A 1 127 ? -37.464 8.355 34.482 1.00 95.44 127 LYS A C 1
ATOM 1046 O O . LYS A 1 127 ? -38.650 8.573 34.252 1.00 95.44 127 LYS A O 1
ATOM 1051 N N . ALA A 1 128 ? -37.004 7.138 34.779 1.00 94.62 128 ALA A N 1
ATOM 1052 C CA . ALA A 1 128 ? -37.870 5.969 34.916 1.00 94.62 128 ALA A CA 1
ATOM 1053 C C . ALA A 1 128 ? -38.819 6.093 36.120 1.00 94.62 128 ALA A C 1
ATOM 1055 O O . ALA A 1 128 ? -40.002 5.777 35.995 1.00 94.62 128 ALA A O 1
ATOM 1056 N N . GLN A 1 129 ? -38.338 6.610 37.257 1.00 94.31 129 GLN A N 1
ATOM 1057 C 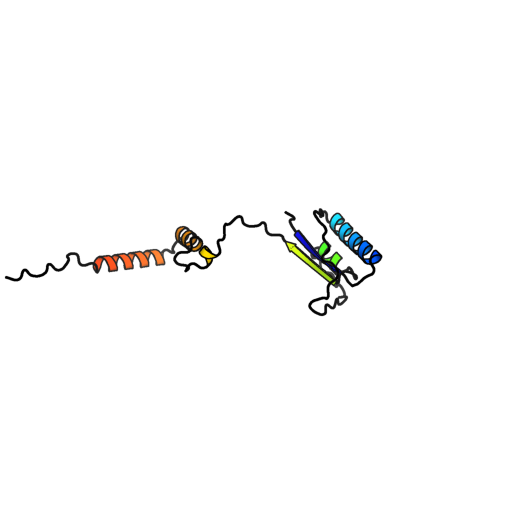CA . GLN A 1 129 ? -39.191 6.892 38.414 1.00 94.31 129 GLN A CA 1
ATOM 1058 C C . GLN A 1 129 ? -40.269 7.931 38.097 1.00 94.31 129 GLN A C 1
ATOM 1060 O O . GLN A 1 129 ? -41.428 7.735 38.458 1.00 94.31 129 GLN A O 1
ATOM 1065 N N . ASP A 1 130 ? -39.913 9.017 37.413 1.00 94.75 130 ASP A N 1
ATOM 1066 C CA . ASP A 1 130 ? -40.877 10.048 37.024 1.00 94.75 130 ASP A CA 1
ATOM 1067 C C . ASP A 1 130 ? -41.929 9.512 36.055 1.00 94.75 130 ASP A C 1
ATOM 1069 O O . ASP A 1 130 ? -43.111 9.816 36.206 1.00 94.75 130 ASP A O 1
ATOM 1073 N N . LEU A 1 131 ? -41.529 8.676 35.093 1.00 91.69 131 LEU A N 1
ATOM 1074 C CA . LEU A 1 131 ? -42.473 7.993 34.210 1.00 91.69 131 LEU A CA 1
ATOM 1075 C C . LEU A 1 131 ? -43.422 7.093 35.003 1.00 91.69 131 LEU A C 1
ATOM 1077 O O . LEU A 1 131 ? -44.629 7.194 34.816 1.00 91.69 131 LEU A O 1
ATOM 1081 N N . MET A 1 132 ? -42.913 6.285 35.936 1.00 87.81 132 MET A N 1
ATOM 1082 C CA . MET A 1 132 ? -43.760 5.432 36.775 1.00 87.81 132 MET A CA 1
ATOM 1083 C C . MET A 1 132 ? -44.745 6.221 37.639 1.00 87.81 132 MET A C 1
ATOM 1085 O O . MET A 1 132 ? -45.876 5.785 37.820 1.00 87.81 132 MET A O 1
ATOM 1089 N N . LYS A 1 133 ? -44.352 7.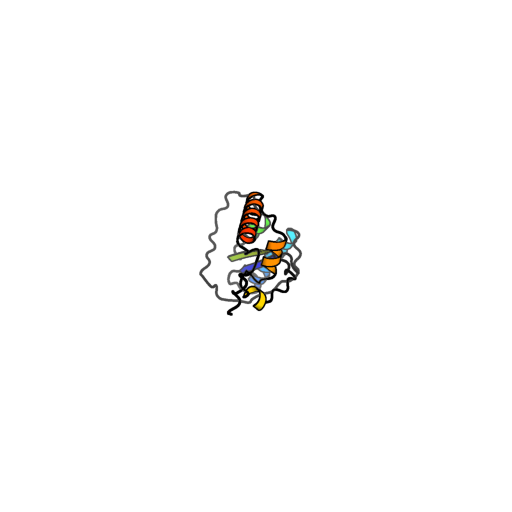396 38.140 1.00 87.62 133 LYS A N 1
ATOM 1090 C CA . LYS A 1 133 ? -45.258 8.279 38.890 1.00 87.62 133 LYS A CA 1
ATOM 1091 C C . LYS A 1 133 ? -46.364 8.876 38.018 1.00 87.62 133 LYS A C 1
ATOM 1093 O O . LYS A 1 133 ? -47.438 9.161 38.535 1.00 87.62 133 LYS A O 1
ATOM 1098 N N . ARG A 1 134 ? -46.097 9.093 36.724 1.00 86.38 134 ARG A N 1
ATOM 1099 C CA . ARG A 1 134 ? -47.063 9.643 35.758 1.00 86.38 134 ARG A CA 1
ATOM 1100 C C . ARG A 1 134 ? -48.062 8.609 35.251 1.00 86.38 134 ARG A C 1
ATOM 1102 O O . ARG A 1 134 ? -49.112 9.006 34.758 1.00 86.38 134 ARG A O 1
ATOM 1109 N N . ILE A 1 135 ? -47.748 7.315 35.346 1.00 84.62 135 ILE A N 1
ATOM 1110 C CA . ILE A 1 135 ? -48.699 6.259 34.996 1.00 84.62 135 ILE A CA 1
ATOM 1111 C C . ILE A 1 135 ? -49.852 6.322 36.009 1.00 84.62 135 ILE A C 1
ATOM 1113 O O . ILE A 1 135 ? -49.613 6.167 37.212 1.00 84.62 135 ILE A O 1
ATOM 1117 N N . PRO A 1 136 ? -51.096 6.566 35.564 1.00 82.00 136 PRO A N 1
ATOM 1118 C CA . PRO A 1 136 ? -52.234 6.595 36.466 1.00 82.00 136 PRO A CA 1
ATOM 1119 C C . PRO A 1 136 ? -52.417 5.199 37.078 1.00 82.00 136 PRO A C 1
ATOM 1121 O O . PRO A 1 136 ? -52.498 4.201 36.365 1.00 82.00 136 PRO A O 1
ATOM 1124 N N . LYS A 1 137 ? -52.441 5.121 38.415 1.00 75.38 137 LYS A N 1
ATOM 1125 C CA . LYS A 1 137 ? -52.540 3.847 39.161 1.00 75.38 137 LYS A CA 1
ATOM 1126 C C . LYS A 1 137 ? -53.870 3.121 38.936 1.00 75.38 137 LYS A C 1
ATOM 1128 O O . LYS A 1 137 ? -53.969 1.928 39.200 1.00 75.38 137 LYS A O 1
ATOM 1133 N N . SER A 1 138 ? -54.869 3.841 38.445 1.00 75.12 138 SER A N 1
ATOM 1134 C CA . SER A 1 138 ? -56.150 3.327 37.989 1.00 75.12 138 SER A CA 1
ATOM 1135 C C . SER A 1 138 ? -56.522 4.034 36.691 1.00 75.12 138 SER A C 1
ATOM 1137 O O . SER A 1 138 ? -56.303 5.238 36.544 1.00 75.12 138 SER A O 1
ATOM 1139 N N . PHE A 1 139 ? -57.099 3.298 35.742 1.00 70.69 139 PHE A N 1
ATOM 1140 C CA . PHE A 1 139 ? -57.834 3.943 34.660 1.00 70.69 139 PHE A CA 1
ATOM 1141 C C . PHE A 1 139 ? -59.061 4.636 35.270 1.00 70.69 139 PHE A C 1
ATOM 1143 O O . PHE A 1 139 ? -59.658 4.073 36.194 1.00 70.69 139 PHE A O 1
ATOM 1150 N N . PRO A 1 140 ? -59.440 5.841 34.811 1.00 69.75 140 PRO A N 1
ATOM 1151 C CA . PRO A 1 140 ? -60.698 6.436 35.231 1.00 69.75 140 PRO A CA 1
ATOM 1152 C C . PRO A 1 140 ? -61.820 5.471 34.839 1.00 69.75 140 PRO A C 1
ATOM 1154 O O . PRO A 1 140 ? -62.037 5.208 33.657 1.00 69.75 140 PRO A O 1
ATOM 1157 N N . VAL A 1 141 ? -62.486 4.890 35.838 1.00 69.25 141 VAL A N 1
ATOM 1158 C CA . VAL A 1 141 ? -63.695 4.100 35.610 1.00 69.25 141 VAL A CA 1
ATOM 1159 C C . VAL A 1 141 ? -64.734 5.092 35.106 1.00 69.25 141 VAL A C 1
ATOM 1161 O O . VAL A 1 141 ? -65.034 6.064 35.801 1.00 69.25 141 VAL A O 1
ATOM 116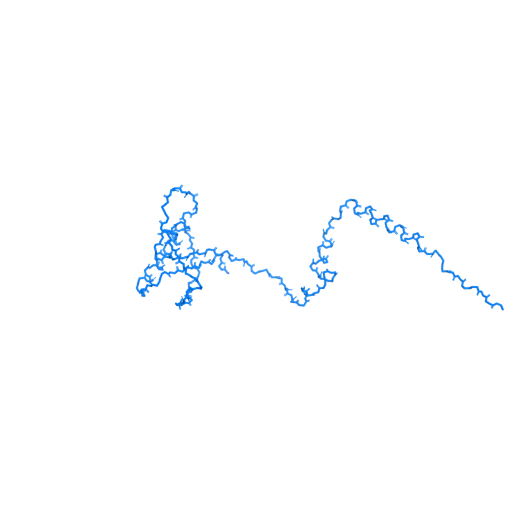4 N N . ALA A 1 142 ? -65.206 4.905 33.872 1.00 76.06 142 ALA A N 1
ATOM 1165 C CA . ALA A 1 142 ? -66.258 5.749 33.324 1.00 76.06 142 ALA A CA 1
ATOM 1166 C C . ALA A 1 142 ? -67.461 5.705 34.284 1.00 76.06 142 ALA A C 1
ATOM 1168 O O . ALA A 1 142 ? -67.816 4.611 34.736 1.00 76.06 142 ALA A O 1
ATOM 1169 N N . PRO A 1 143 ? -68.049 6.858 34.652 1.00 76.06 143 PRO A N 1
ATOM 1170 C CA . PRO A 1 143 ? -69.208 6.859 35.527 1.00 76.06 143 PRO A CA 1
ATOM 1171 C C . PRO A 1 143 ? -70.325 6.042 34.874 1.00 76.06 143 PRO A C 1
ATOM 1173 O O . PRO A 1 143 ? -70.569 6.156 33.672 1.00 76.06 143 PRO A O 1
ATOM 1176 N N . VAL A 1 144 ? -70.967 5.184 35.665 1.00 77.44 144 VAL A N 1
ATOM 1177 C CA . VAL A 1 144 ? -72.127 4.412 35.218 1.00 77.44 144 VAL A CA 1
ATOM 1178 C C . VAL A 1 144 ? -73.252 5.414 34.970 1.00 77.44 144 VAL A C 1
ATOM 1180 O O . VAL A 1 144 ? -73.630 6.147 35.881 1.00 77.44 144 VAL A O 1
ATOM 1183 N N . HIS A 1 145 ? -73.725 5.504 33.729 1.00 72.00 145 HIS A N 1
ATOM 1184 C CA . HIS A 1 145 ? -74.906 6.296 33.403 1.00 72.00 145 HIS A CA 1
ATOM 1185 C C . HIS A 1 145 ? -76.145 5.527 33.883 1.00 72.00 145 HIS A C 1
ATOM 1187 O O . HIS A 1 145 ? -76.389 4.424 33.393 1.00 72.00 145 HIS A O 1
ATOM 1193 N N . GLU A 1 146 ? -76.856 6.087 34.868 1.00 60.38 146 GLU A N 1
ATOM 1194 C CA . GLU A 1 146 ? -78.201 5.656 35.291 1.00 60.38 146 GLU A CA 1
ATOM 1195 C C . GLU A 1 146 ? -79.277 6.122 34.304 1.00 60.38 146 GLU A C 1
ATOM 1197 O O . GLU A 1 146 ? -79.155 7.260 33.785 1.00 60.38 146 GLU A O 1
#

Nearest PDB structures (foldseek):
  8gkp-assembly2_J  TM=4.442E-01  e=1.770E+00  Aspergillus fumigatus Af293

Mean predicted aligned error: 12.74 Å